Protein 3UA0 (pdb70)

CATH classification: 6.20.280.10

Radius of gyration: 18.64 Å; Cα contacts (8 Å, |Δi|>4): 338; chains: 2; bounding box: 50×44×46 Å

Organism: Bombyx mori (NCBI:txid7091)

InterPro domains:
  IPR049375 Fibroin heavy chain, N-terminal domain [PF20820] (38-105)
  IPR049376 Fibroin heavy chain, N-terminal domain superfamily [G3DSA:6.20.280.10] (26-108)
  IPR052258 Diverse Functionality Domain-containing Protein [PTHR37612] (131-265)

Nearest PDB structures (foldseek):
  3ua0-assembly1_A-2  TM=1.013E+00  e=5.992E-10  Bombyx mori
  8ftf-assembly1_A  TM=4.157E-01  e=7.055E+00  Salmonella enterica subsp. enterica serovar Typhimurium
  7zan-assembly1_C-2  TM=3.442E-01  e=8.994E+00  Homo sapiens
  3ua0-assembly1_B-2  TM=1.015E+00  e=1.387E-07  Bombyx mori
  7rag-assembly1_A-2  TM=3.828E-01  e=7.572E+00  Clostridioides difficile

Solvent-accessible surface area: 9959 Å² total

B-factor: mean 103.81, std 15.37, range [69.99, 187.51]

Structure (mmCIF, N/CA/C/O backbone):
data_3UA0
#
_entry.id   3UA0
#
_cell.length_a   74.520
_cell.length_b   74.520
_cell.length_c   208.230
_cell.angle_alpha   90.00
_cell.angle_beta   90.00
_cell.angle_gamma   120.00
#
_symmetry.space_group_name_H-M   'P 65 2 2'
#
loop_
_atom_site.group_PDB
_atom_site.id
_atom_site.type_symbol
_atom_site.label_atom_id
_atom_site.label_alt_id
_atom_site.label_comp_id
_atom_site.label_asym_id
_atom_site.label_entity_id
_atom_site.label_seq_id
_atom_site.pdbx_PDB_ins_code
_atom_site.Cartn_x
_atom_site.Cartn_y
_atom_site.Cartn_z
_atom_site.occupancy
_atom_site.B_iso_or_equiv
_atom_site.auth_seq_id
_atom_site.auth_comp_id
_atom_site.auth_asym_id
_atom_site.auth_atom_id
_atom_site.pdbx_PDB_model_num
ATOM 1 N N . PHE A 1 34 ? -1.602 31.944 -4.889 1.00 90.03 26 PHE A N 1
ATOM 2 C CA . PHE A 1 34 ? -0.733 31.008 -5.618 1.00 104.37 26 PHE A CA 1
ATOM 3 C C . PHE A 1 34 ? 0.718 31.002 -5.103 1.00 101.82 26 PHE A C 1
ATOM 4 O O . PHE A 1 34 ? 1.267 29.932 -4.824 1.00 102.01 26 PHE A O 1
ATOM 12 N N . ASP A 1 35 ? 1.340 32.177 -4.981 1.00 99.89 27 ASP A N 1
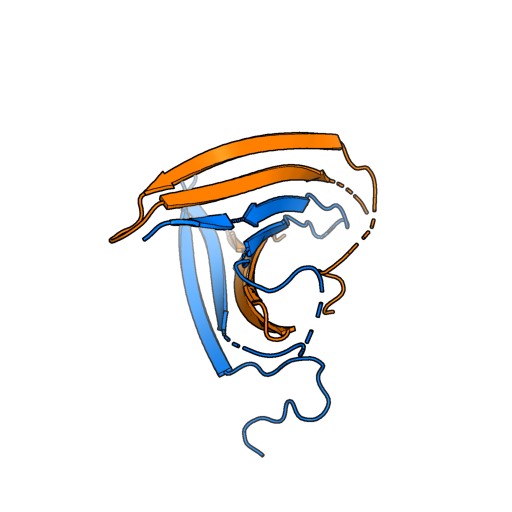ATOM 13 C CA . ASP A 1 35 ? 2.713 32.248 -4.466 1.00 99.84 27 ASP A CA 1
ATOM 14 C C . ASP A 1 35 ? 2.814 31.481 -3.153 1.00 98.17 27 ASP A C 1
ATOM 15 O O . ASP A 1 35 ? 3.686 30.624 -2.978 1.00 95.27 27 ASP A O 1
ATOM 20 N N . GLU A 1 36 ? 1.904 31.787 -2.239 1.00 96.11 28 GLU A N 1
ATOM 21 C CA . GLU A 1 36 ? 1.803 31.047 -1.000 1.00 94.97 28 GLU A CA 1
ATOM 22 C C . GLU A 1 36 ? 0.353 30.889 -0.610 1.00 95.82 28 GLU A C 1
ATOM 23 O O . GLU A 1 36 ? -0.457 31.792 -0.820 1.00 94.26 28 GLU A O 1
ATOM 29 N N . ASP A 1 37 ? 0.020 29.735 -0.047 1.00 96.66 29 ASP A N 1
ATOM 30 C CA . ASP A 1 37 ? -1.324 29.555 0.482 1.00 104.19 29 ASP A CA 1
ATOM 31 C C . ASP A 1 37 ? -1.349 28.906 1.865 1.00 104.34 29 ASP A C 1
ATOM 32 O O . ASP A 1 37 ? -0.921 27.760 2.037 1.00 105.12 29 ASP A O 1
ATOM 37 N N . TYR A 1 38 ? -1.855 29.659 2.840 1.00 103.26 30 TYR A N 1
ATOM 38 C CA . TYR A 1 38 ? -1.984 29.185 4.212 1.00 106.11 30 TYR A CA 1
ATOM 39 C C . TYR A 1 38 ? -3.448 29.121 4.581 1.00 108.11 30 TYR A C 1
ATOM 40 O O . TYR A 1 38 ? -3.814 29.154 5.756 1.00 106.72 30 TYR A O 1
ATOM 49 N N . PHE A 1 39 ? -4.285 29.048 3.556 1.00 110.98 31 PHE A N 1
ATOM 50 C CA . PHE A 1 39 ? -5.713 28.929 3.758 1.00 113.59 31 PHE A CA 1
ATOM 51 C C . PHE A 1 39 ? -6.027 27.635 4.498 1.00 120.41 31 PHE A C 1
ATOM 52 O O . PHE A 1 39 ? -6.926 27.589 5.345 1.00 121.78 31 PHE A O 1
ATOM 60 N N . GLY A 1 40 ? -5.273 26.585 4.183 1.00 121.58 32 GLY A N 1
ATOM 61 C CA . GLY A 1 40 ? -5.437 25.307 4.853 1.00 123.70 32 GLY A CA 1
ATOM 62 C C . GLY A 1 40 ? -4.848 25.246 6.257 1.00 121.85 32 GLY A C 1
ATOM 63 O O . GLY A 1 40 ? -5.339 24.498 7.104 1.00 118.50 32 GLY A O 1
ATOM 64 N N . SER A 1 41 ? -3.800 26.031 6.505 1.00 120.96 33 SER A N 1
ATOM 65 C CA . SER A 1 41 ? -3.066 25.957 7.769 1.00 119.10 33 SER A CA 1
ATOM 66 C C . SER A 1 41 ? -3.803 26.600 8.945 1.00 118.81 33 SER A C 1
ATOM 67 O O . SER A 1 41 ? -4.786 27.333 8.763 1.00 114.78 33 SER A O 1
ATOM 70 N N . ASP A 1 42 ? -3.314 26.310 10.150 1.00 120.20 34 ASP A N 1
ATOM 71 C CA . ASP A 1 42 ? -3.855 26.888 11.381 1.00 119.95 34 ASP A CA 1
ATOM 72 C C . ASP A 1 42 ? -3.412 28.342 11.590 1.00 116.87 34 ASP A C 1
ATOM 73 O O . ASP A 1 42 ? -4.040 29.094 12.341 1.00 117.14 34 ASP A O 1
ATOM 78 N N . VAL A 1 43 ? -2.335 28.728 10.909 1.00 115.41 35 VAL A N 1
ATOM 79 C CA . VAL A 1 43 ? -1.803 30.083 10.992 1.00 110.49 35 VAL A CA 1
ATOM 80 C C . VAL A 1 43 ? -1.497 30.637 9.606 1.00 108.21 35 VAL A C 1
ATOM 81 O O . VAL A 1 43 ? -1.717 29.979 8.587 1.00 105.64 35 VAL A O 1
ATOM 85 N N . THR A 1 44 ? -0.968 31.852 9.578 1.00 106.15 36 THR A N 1
ATOM 86 C CA . THR A 1 44 ? -0.543 32.454 8.327 1.00 97.47 36 THR A CA 1
ATOM 87 C C . THR A 1 44 ? 0.856 33.050 8.457 1.00 93.12 36 THR A C 1
ATOM 88 O O . THR A 1 44 ? 1.057 34.059 9.135 1.00 91.63 36 THR A O 1
ATOM 92 N N . VAL A 1 45 ? 1.827 32.399 7.823 1.00 90.59 37 VAL A N 1
ATOM 93 C CA . VAL A 1 45 ? 3.174 32.946 7.728 1.00 88.95 37 VAL A CA 1
ATOM 94 C C . VAL A 1 45 ? 3.151 34.231 6.914 1.00 84.56 37 VAL A C 1
ATOM 95 O O . VAL A 1 45 ? 2.806 34.221 5.743 1.00 82.05 37 VAL A O 1
ATOM 99 N N . GLN A 1 46 ? 3.517 35.334 7.552 1.00 84.54 38 GLN A N 1
ATOM 100 C CA . GLN A 1 46 ? 3.487 36.640 6.921 1.00 81.67 38 GLN A CA 1
ATOM 101 C C . GLN A 1 46 ? 4.854 36.999 6.359 1.00 81.94 38 GLN A C 1
ATOM 102 O O . GLN A 1 46 ? 5.015 38.014 5.682 1.00 83.00 38 GLN A O 1
ATOM 108 N N . SER A 1 47 ? 5.845 36.171 6.653 1.00 79.07 39 SER A N 1
ATOM 109 C CA . SER A 1 47 ? 7.211 36.486 6.275 1.00 78.90 39 SER A CA 1
ATOM 110 C C . SER A 1 47 ? 8.115 35.301 6.543 1.00 81.77 39 SER A C 1
ATOM 111 O O . SER A 1 47 ? 7.783 34.429 7.336 1.00 84.24 39 SER A O 1
ATOM 114 N N . SER A 1 48 ? 9.243 35.259 5.843 1.00 82.76 40 SER A N 1
ATOM 115 C CA . SER A 1 48 ? 10.273 34.271 6.110 1.00 79.57 40 SER A CA 1
ATOM 116 C C . SER A 1 48 ? 11.639 34.782 5.663 1.00 83.64 40 SER A C 1
ATOM 117 O O . SER A 1 48 ? 11.742 35.634 4.785 1.00 84.35 40 SER A O 1
ATOM 120 N N . ASN A 1 49 ? 12.679 34.270 6.305 1.00 82.54 41 ASN A N 1
ATOM 121 C CA . ASN A 1 49 ? 14.039 34.666 6.025 1.00 79.20 41 ASN A CA 1
ATOM 122 C C . ASN A 1 49 ? 14.913 33.458 6.276 1.00 81.63 41 ASN A C 1
ATOM 123 O O . ASN A 1 49 ? 14.510 32.542 6.985 1.00 84.42 41 ASN A O 1
ATOM 128 N N . THR A 1 50 ? 16.100 33.438 5.685 1.00 82.30 42 THR A N 1
ATOM 129 C CA . THR A 1 50 ? 17.044 32.364 5.951 1.00 83.59 42 THR A CA 1
ATOM 130 C C . THR A 1 50 ? 18.465 32.837 5.703 1.00 85.92 42 THR A C 1
ATOM 131 O O . THR A 1 50 ? 18.798 33.290 4.617 1.00 87.79 42 THR A O 1
ATOM 135 N N . THR A 1 51 ? 19.298 32.743 6.728 1.00 89.35 43 THR A N 1
ATOM 136 C CA . THR A 1 51 ? 20.686 33.134 6.601 1.00 90.62 43 THR A CA 1
ATOM 137 C C . THR A 1 51 ? 21.550 31.965 7.001 1.00 92.76 43 THR A C 1
ATOM 138 O O . THR A 1 51 ? 21.112 31.073 7.722 1.00 90.66 43 THR A O 1
ATOM 142 N N . ASP A 1 52 ? 22.779 31.972 6.511 1.00 96.14 44 ASP A N 1
ATOM 143 C CA . ASP A 1 52 ? 23.737 30.957 6.876 1.00 95.06 44 ASP A CA 1
ATOM 144 C C . ASP A 1 52 ? 24.935 31.558 7.560 1.00 94.26 44 ASP A C 1
ATOM 145 O O . ASP A 1 52 ? 25.492 32.563 7.129 1.00 95.23 44 ASP A O 1
ATOM 150 N N . GLU A 1 53 ? 25.306 30.938 8.661 1.00 94.04 45 GLU A N 1
ATOM 151 C CA . GLU A 1 53 ? 26.469 31.355 9.391 1.00 96.49 45 GLU A CA 1
ATOM 152 C C . GLU A 1 53 ? 27.460 30.246 9.225 1.00 96.84 45 GLU A C 1
ATOM 153 O O . GLU A 1 53 ? 27.110 29.074 9.340 1.00 98.68 45 GLU A O 1
ATOM 159 N N . ILE A 1 54 ? 28.698 30.597 8.929 1.00 95.56 46 ILE A N 1
ATOM 160 C CA . ILE A 1 54 ? 29.722 29.586 9.005 1.00 98.61 46 ILE A CA 1
ATOM 161 C C . ILE A 1 54 ? 30.619 29.870 10.201 1.00 96.55 46 ILE A C 1
ATOM 162 O O . ILE A 1 54 ? 31.161 30.968 10.358 1.00 95.06 46 ILE A O 1
ATOM 167 N N . ILE A 1 55 ? 30.720 28.862 11.058 1.00 95.82 47 ILE A N 1
ATOM 168 C CA . ILE A 1 55 ? 31.529 28.928 12.256 1.00 100.47 47 ILE A CA 1
ATOM 169 C C . ILE A 1 55 ? 32.724 27.988 12.114 1.00 101.85 47 ILE A C 1
ATOM 170 O O . ILE A 1 55 ? 32.577 26.764 12.156 1.00 102.53 47 ILE A O 1
ATOM 175 N N . ARG A 1 56 ? 33.903 28.565 11.906 1.00 102.64 48 ARG A N 1
ATOM 176 C CA . ARG A 1 56 ? 35.149 27.841 12.106 1.00 105.03 48 ARG A CA 1
ATOM 177 C C . ARG A 1 56 ? 35.384 28.066 13.590 1.00 108.16 48 ARG A C 1
ATOM 178 O O . ARG A 1 56 ? 35.209 29.186 14.078 1.00 107.56 48 ARG A O 1
ATOM 186 N N . ASP A 1 57 ? 35.732 27.021 14.332 1.00 109.32 49 ASP A N 1
ATOM 187 C CA . ASP A 1 57 ? 35.956 27.208 15.765 1.00 107.21 49 ASP A CA 1
ATOM 188 C C . ASP A 1 57 ? 37.433 27.166 16.144 1.00 109.48 49 ASP A C 1
ATOM 189 O O . ASP A 1 57 ? 38.316 27.307 15.291 1.00 108.53 49 ASP A O 1
ATOM 194 N N . ALA A 1 58 ? 37.690 26.988 17.434 1.00 112.27 50 ALA A N 1
ATOM 195 C CA . ALA A 1 58 ? 39.050 26.903 17.952 1.00 113.58 50 ALA A CA 1
ATOM 196 C C . ALA A 1 58 ? 39.843 25.766 17.296 1.00 115.41 50 ALA A C 1
ATOM 197 O O . ALA A 1 58 ? 41.065 25.852 17.168 1.00 115.04 50 ALA A O 1
ATOM 199 N N . SER A 1 59 ? 39.139 24.712 16.885 1.00 113.78 51 SER A N 1
ATOM 200 C CA . SER A 1 59 ? 39.747 23.552 16.224 1.00 114.52 51 SER A CA 1
ATOM 201 C C . SER A 1 59 ? 39.638 23.653 14.696 1.00 117.52 51 SER A C 1
ATOM 202 O O . SER A 1 59 ? 39.762 22.645 13.982 1.00 116.17 51 SER A O 1
ATOM 205 N N . GLY A 1 60 ? 39.395 24.865 14.203 1.00 113.98 52 GLY A N 1
ATOM 206 C CA . GLY A 1 60 ? 39.186 25.086 12.786 1.00 112.09 52 GLY A CA 1
ATOM 207 C C . GLY A 1 60 ? 37.974 24.328 12.287 1.00 111.04 52 GLY A C 1
ATOM 208 O O . GLY A 1 60 ? 37.588 24.463 11.122 1.00 113.52 52 GLY A O 1
ATOM 209 N N . ALA A 1 61 ? 37.383 23.523 13.169 1.00 106.30 53 ALA A N 1
ATOM 210 C CA . ALA A 1 61 ? 36.195 22.759 12.832 1.00 106.72 53 ALA A CA 1
ATOM 211 C C . ALA A 1 61 ? 35.128 23.718 12.330 1.00 104.76 53 ALA A C 1
ATOM 212 O O . ALA A 1 61 ? 34.982 24.831 12.841 1.00 100.41 53 ALA A O 1
ATOM 214 N N . VAL A 1 62 ? 34.396 23.287 11.312 1.00 103.30 54 VAL A N 1
ATOM 215 C CA . VAL A 1 62 ? 33.511 24.192 10.599 1.00 101.12 54 VAL A CA 1
ATOM 216 C C . VAL A 1 62 ? 32.048 23.830 10.811 1.00 99.27 54 VAL A C 1
ATOM 217 O O . VAL A 1 62 ? 31.663 22.670 10.690 1.00 99.29 54 VAL A O 1
ATOM 221 N N . ILE A 1 63 ? 31.244 24.839 11.133 1.00 96.32 55 ILE A N 1
ATOM 222 C CA . ILE A 1 63 ? 29.836 24.649 11.449 1.00 99.87 55 ILE A CA 1
ATOM 223 C C . ILE A 1 63 ? 28.985 25.542 10.574 1.00 96.97 55 ILE A C 1
ATOM 224 O O . ILE A 1 63 ? 29.204 26.747 10.516 1.00 95.66 55 ILE A O 1
ATOM 229 N N . GLU A 1 64 ? 28.007 24.956 9.897 1.00 96.56 56 GLU A N 1
ATOM 230 C CA . GLU A 1 64 ? 27.006 25.769 9.236 1.00 98.89 56 GLU A CA 1
ATOM 231 C C . GLU A 1 64 ? 25.804 25.966 10.156 1.00 100.97 56 GLU A C 1
ATOM 232 O O . GLU A 1 64 ? 25.303 25.023 10.770 1.00 100.05 56 GLU A O 1
ATOM 238 N N . GLU A 1 65 ? 25.349 27.205 10.249 1.00 98.45 57 GLU A N 1
ATOM 239 C CA . GLU A 1 65 ? 24.155 27.511 11.001 1.00 97.24 57 GLU A CA 1
ATOM 240 C C . GLU A 1 65 ? 23.150 28.223 10.119 1.00 96.37 57 GLU A C 1
ATOM 241 O O . GLU A 1 65 ? 23.342 29.387 9.774 1.00 95.46 57 GLU A O 1
ATOM 247 N N . GLN A 1 66 ? 22.079 27.528 9.753 1.00 95.47 58 GLN A N 1
ATOM 248 C CA . GLN A 1 66 ? 21.022 28.176 8.995 1.00 95.91 58 GLN A CA 1
ATOM 249 C C . GLN A 1 66 ? 19.878 28.640 9.873 1.00 91.54 58 GLN A C 1
ATOM 250 O O . GLN A 1 66 ? 19.307 27.880 10.654 1.00 90.11 58 GLN A O 1
ATOM 256 N N . ILE A 1 67 ? 19.547 29.909 9.700 1.00 88.17 59 ILE A N 1
ATOM 257 C CA . ILE A 1 67 ? 18.661 30.601 10.599 1.00 86.77 59 ILE A CA 1
ATOM 258 C C . ILE A 1 67 ? 17.437 31.131 9.866 1.00 85.21 59 ILE A C 1
ATOM 259 O O . ILE A 1 67 ? 17.457 32.208 9.260 1.00 84.49 59 ILE A O 1
ATOM 264 N N . THR A 1 68 ? 16.372 30.339 9.926 1.00 83.63 60 THR A N 1
ATOM 265 C CA . THR A 1 68 ? 15.070 30.742 9.423 1.00 82.09 60 THR A CA 1
ATOM 266 C C . THR A 1 68 ? 14.343 31.559 10.488 1.00 81.10 60 THR A C 1
ATOM 267 O O . THR A 1 68 ? 14.285 31.170 11.653 1.00 77.90 60 THR A O 1
ATOM 271 N N . THR A 1 69 ? 13.787 32.691 10.073 1.00 80.04 61 THR A N 1
ATOM 272 C CA . THR A 1 69 ? 13.047 33.558 10.969 1.00 76.50 61 THR A CA 1
ATOM 273 C C . THR A 1 69 ? 11.680 33.880 10.370 1.00 78.23 61 THR A C 1
ATOM 274 O O . THR A 1 69 ? 11.566 34.672 9.437 1.00 79.50 61 THR A O 1
ATOM 278 N N . LYS A 1 70 ? 10.644 33.245 10.912 1.00 80.30 62 LYS A N 1
ATOM 279 C CA . LYS A 1 70 ? 9.282 33.429 10.430 1.00 79.25 62 LYS A CA 1
ATOM 280 C C . LYS A 1 70 ? 8.466 34.340 11.359 1.00 79.31 62 LYS A C 1
ATOM 281 O O . LYS A 1 70 ? 8.635 34.330 12.577 1.00 74.64 62 LYS A O 1
ATOM 287 N N . LYS A 1 71 ? 7.590 35.136 10.753 1.00 82.58 63 LYS A N 1
ATOM 288 C CA . LYS A 1 71 ? 6.588 35.902 11.471 1.00 80.38 63 LYS A CA 1
ATOM 289 C C . LYS A 1 71 ? 5.226 35.480 10.950 1.00 84.50 63 LYS A C 1
ATOM 290 O O . LYS A 1 71 ? 4.937 35.634 9.767 1.00 81.14 63 LYS A O 1
ATOM 304 N N . GLN A 1 73 ? 0.851 35.256 11.905 1.00 92.38 65 GLN A N 1
ATOM 305 C CA . GLN A 1 73 ? -0.215 35.820 12.733 1.00 95.25 65 GLN A CA 1
ATOM 306 C C . GLN A 1 73 ? -1.472 34.949 12.543 1.00 102.58 65 GLN A C 1
ATOM 307 O O . GLN A 1 73 ? -1.807 34.592 11.410 1.00 99.41 65 GLN A O 1
ATOM 313 N N . ARG A 1 74 ? -2.097 34.552 13.661 1.00 107.13 66 ARG A N 1
ATOM 314 C CA . ARG A 1 74 ? -3.418 33.895 13.692 1.00 109.55 66 ARG A CA 1
ATOM 315 C C . ARG A 1 74 ? -3.583 32.706 14.652 1.00 1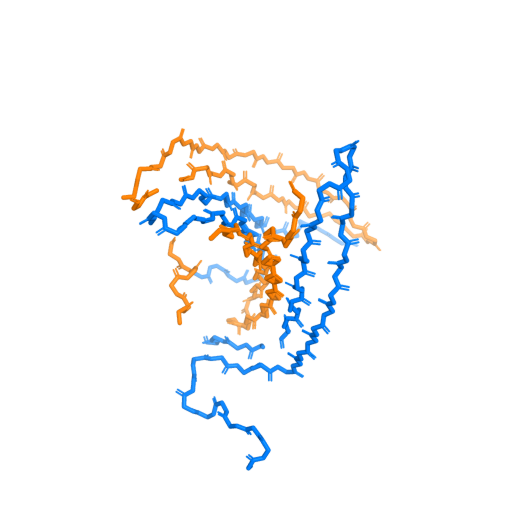13.00 66 ARG A C 1
ATOM 316 O O . ARG A 1 74 ? -2.695 31.863 14.819 1.00 110.11 66 ARG A O 1
ATOM 324 N N . LYS A 1 75 ? -4.748 32.682 15.286 1.00 120.05 67 LYS A N 1
ATOM 325 C CA . LYS A 1 75 ? -5.221 31.553 16.072 1.00 124.16 67 LYS A CA 1
ATOM 326 C C . LYS A 1 75 ? -6.683 31.858 16.359 1.00 128.59 67 LYS A C 1
ATOM 327 O O . LYS A 1 75 ? -7.549 30.978 16.298 1.00 130.44 67 LYS A O 1
ATOM 333 N N . ASN A 1 76 ? -6.924 33.134 16.655 1.00 125.93 68 ASN A N 1
ATOM 334 C CA . ASN A 1 76 ? -8.245 33.683 16.939 1.00 126.30 68 ASN A CA 1
ATOM 335 C C . ASN A 1 76 ? -9.268 32.681 17.486 1.00 126.48 68 ASN A C 1
ATOM 336 O O . ASN A 1 76 ? -9.718 32.806 18.630 1.00 121.35 68 ASN A O 1
ATOM 341 N N . ILE A 1 81 ? -9.322 32.054 29.025 1.00 132.25 73 ILE A N 1
ATOM 342 C CA . ILE A 1 81 ? -8.945 33.172 28.169 1.00 133.10 73 ILE A CA 1
ATOM 343 C C . ILE A 1 81 ? -9.307 34.523 28.795 1.00 130.52 73 ILE A C 1
ATOM 344 O O . ILE A 1 81 ? -10.008 35.330 28.182 1.00 132.43 73 ILE A O 1
ATOM 349 N N . LEU A 1 82 ? -8.832 34.767 30.015 1.00 127.78 74 LEU A N 1
ATOM 350 C CA . LEU A 1 82 ? -9.023 36.077 30.634 1.00 126.25 74 LEU A CA 1
ATOM 351 C C . LEU A 1 82 ? -8.587 37.138 29.630 1.00 123.92 74 LEU A C 1
ATOM 352 O O . LEU A 1 82 ? -7.526 37.025 29.009 1.00 121.90 74 LEU A O 1
ATOM 357 N N . GLY A 1 83 ? -9.432 38.144 29.443 1.00 122.97 75 GLY A N 1
ATOM 358 C CA . GLY A 1 83 ? -9.137 39.222 28.520 1.00 122.79 75 GLY A CA 1
ATOM 359 C C . GLY A 1 83 ? -9.026 40.545 29.252 1.00 122.93 75 GLY A C 1
ATOM 360 O O . GLY A 1 83 ? -8.088 40.767 30.020 1.00 119.49 75 GLY A O 1
ATOM 361 N N . LYS A 1 84 ? -9.993 41.424 29.008 1.00 124.92 76 LYS A N 1
ATOM 362 C CA . LYS A 1 84 ? -10.065 42.719 29.680 1.00 124.38 76 LYS A CA 1
ATOM 363 C C . LYS A 1 84 ? -8.783 43.536 29.497 1.00 123.66 76 LYS A C 1
ATOM 364 O O . LYS A 1 84 ? -8.606 44.233 28.495 1.00 122.50 76 LYS A O 1
ATOM 370 N N . ASN A 1 85 ? -7.896 43.434 30.484 1.00 125.71 77 ASN A N 1
ATOM 371 C CA . ASN A 1 85 ? -6.681 44.242 30.561 1.00 122.30 77 ASN A CA 1
ATOM 372 C C . ASN A 1 85 ? -5.421 43.388 30.465 1.00 119.07 77 ASN A C 1
ATOM 373 O O . ASN A 1 85 ? -4.369 43.759 30.993 1.00 116.99 77 ASN A O 1
ATOM 378 N N . GLU A 1 86 ? -5.534 42.249 29.785 1.00 116.58 78 GLU A N 1
ATOM 379 C CA . GLU A 1 86 ? -4.496 41.224 29.833 1.00 112.23 78 GLU A CA 1
ATOM 380 C C . GLU A 1 86 ? -3.828 40.938 28.482 1.00 110.60 78 GLU A C 1
ATOM 381 O O . GLU A 1 86 ? -4.372 41.252 27.420 1.00 110.04 78 GLU A O 1
ATOM 387 N N . LYS A 1 87 ? -2.632 40.357 28.543 1.00 107.21 79 LYS A N 1
ATOM 388 C CA . LYS A 1 87 ? -1.878 39.971 27.356 1.00 99.52 79 LYS A CA 1
ATOM 389 C C . LYS A 1 87 ? -0.946 38.797 27.686 1.00 96.16 79 LYS A C 1
ATOM 390 O O . LYS A 1 87 ? -0.194 38.849 28.657 1.00 94.93 79 LYS A O 1
ATOM 404 N N . ILE A 1 89 ? 2.249 36.306 26.830 1.00 83.75 81 ILE A N 1
ATOM 405 C CA . ILE A 1 89 ? 3.508 36.230 26.140 1.00 84.08 81 ILE A CA 1
ATOM 406 C C . ILE A 1 89 ? 4.248 34.972 26.594 1.00 84.59 81 ILE A C 1
ATOM 407 O O . ILE A 1 89 ? 5.043 34.979 27.539 1.00 82.38 81 ILE A O 1
ATOM 412 N N . LYS A 1 90 ? 3.962 33.883 25.895 1.00 85.64 82 LYS A N 1
ATOM 413 C CA . LYS A 1 90 ? 4.715 32.657 26.043 1.00 84.94 82 LYS A CA 1
ATOM 414 C C . LYS A 1 90 ? 5.979 32.708 25.168 1.00 82.71 82 LYS A C 1
ATOM 415 O O . LYS A 1 90 ? 5.948 33.194 24.038 1.00 77.50 82 LYS A O 1
ATOM 421 N N . THR A 1 91 ? 7.089 32.245 25.736 1.00 82.81 83 THR A N 1
ATOM 422 C CA . THR A 1 91 ? 8.363 32.114 25.043 1.00 79.15 83 THR A CA 1
ATOM 423 C C . THR A 1 91 ? 8.807 30.661 25.128 1.00 83.34 83 THR A C 1
ATOM 424 O O . THR A 1 91 ? 8.832 30.075 26.203 1.00 81.56 83 THR A O 1
ATOM 428 N N . PHE A 1 92 ? 9.167 30.075 23.996 1.00 85.96 84 PHE A N 1
ATOM 429 C CA . PHE A 1 92 ? 9.636 28.702 23.993 1.00 83.55 84 PHE A CA 1
ATOM 430 C C . PHE A 1 92 ? 11.053 28.614 23.485 1.00 82.87 84 PHE A C 1
ATOM 431 O O . PHE A 1 92 ? 11.503 29.476 22.738 1.00 84.84 84 PHE A O 1
ATOM 439 N N . VAL A 1 93 ? 11.763 27.582 23.914 1.00 82.31 85 VAL A N 1
ATOM 440 C CA . VAL A 1 93 ? 13.165 27.432 23.566 1.00 83.59 85 VAL A CA 1
ATOM 441 C C . VAL A 1 93 ? 13.511 25.957 23.559 1.00 88.39 85 VAL A C 1
ATOM 442 O O . VAL A 1 93 ? 14.083 25.422 24.509 1.00 92.65 85 VAL A O 1
ATOM 446 N N . ILE A 1 94 ? 13.153 25.303 22.465 1.00 89.21 86 ILE A N 1
ATOM 447 C CA . ILE A 1 94 ? 13.301 23.871 22.351 1.00 89.45 86 ILE A CA 1
ATOM 448 C C . ILE A 1 94 ? 14.635 23.513 21.726 1.00 90.99 86 ILE A C 1
ATOM 449 O O . ILE A 1 94 ? 15.068 24.149 20.775 1.00 90.07 86 ILE A O 1
ATOM 454 N N . THR A 1 95 ? 15.293 22.503 22.285 1.00 97.22 87 THR A N 1
ATOM 455 C CA . THR A 1 95 ? 16.534 21.988 21.725 1.00 98.39 87 THR A CA 1
ATOM 456 C C . THR A 1 95 ? 16.354 20.507 21.404 1.00 102.28 87 THR A C 1
ATOM 457 O O . THR A 1 95 ? 15.773 19.766 22.189 1.00 104.42 87 THR A O 1
ATOM 461 N N . THR A 1 96 ? 16.838 20.086 20.240 1.00 105.40 88 THR A N 1
ATOM 462 C CA . THR A 1 96 ? 16.582 18.737 19.750 1.00 110.12 88 THR A CA 1
ATOM 463 C C . THR A 1 96 ? 17.850 18.103 19.155 1.00 116.64 88 THR A C 1
ATOM 464 O O . THR A 1 96 ? 18.774 18.814 18.759 1.00 112.38 88 THR A O 1
ATOM 468 N N . ASP A 1 97 ? 17.891 16.768 19.115 1.00 126.02 89 ASP A N 1
ATOM 469 C CA . ASP A 1 97 ? 18.989 16.015 18.483 1.00 128.02 89 ASP A CA 1
ATOM 470 C C . ASP A 1 97 ? 18.441 14.926 17.544 1.00 131.79 89 ASP A C 1
ATOM 471 O O . ASP A 1 97 ? 17.250 14.608 17.598 1.00 131.43 89 ASP A O 1
ATOM 476 N N . SER A 1 98 ? 19.296 14.364 16.686 1.00 134.11 90 SER A N 1
ATOM 477 C CA . SER A 1 98 ? 18.841 13.356 15.716 1.00 136.77 90 SER A CA 1
ATOM 478 C C . SER A 1 98 ? 18.578 11.993 16.366 1.00 137.34 90 SER A C 1
ATOM 479 O O . SER A 1 98 ? 18.165 11.037 15.700 1.00 138.14 90 SER A O 1
ATOM 482 N N . ASP A 1 99 ? 18.816 11.924 17.674 1.00 136.30 91 ASP A N 1
ATOM 483 C CA . ASP A 1 99 ? 18.373 10.798 18.486 1.00 136.52 91 ASP A CA 1
ATOM 484 C C . ASP A 1 99 ? 16.844 10.853 18.613 1.00 137.53 91 ASP A C 1
ATOM 485 O O . ASP A 1 99 ? 16.134 9.945 18.165 1.00 140.36 91 ASP A O 1
ATOM 490 N N . GLY A 1 100 ? 16.348 11.933 19.212 1.00 132.93 92 GLY A N 1
ATOM 491 C CA . GLY A 1 100 ? 14.921 12.137 19.398 1.00 131.73 92 GLY A CA 1
ATOM 492 C C . GLY A 1 100 ? 14.636 12.970 20.633 1.00 131.28 92 GLY A C 1
ATOM 493 O O . GLY A 1 100 ? 13.499 13.391 20.865 1.00 130.39 92 GLY A O 1
ATOM 494 N N . ASN A 1 101 ? 15.686 13.219 21.414 1.00 131.56 93 ASN A N 1
ATOM 495 C CA . ASN A 1 101 ? 15.580 13.891 22.711 1.00 128.38 93 ASN A CA 1
ATOM 496 C C . ASN A 1 101 ? 15.285 15.385 22.635 1.00 124.27 93 ASN A C 1
ATOM 497 O O . ASN A 1 101 ? 15.751 16.070 21.728 1.00 122.07 93 ASN A O 1
ATOM 502 N N . GLU A 1 102 ? 14.532 15.887 23.612 1.00 122.92 94 GLU A N 1
ATOM 503 C CA . GLU A 1 102 ? 14.139 17.294 23.631 1.00 115.02 94 GLU A CA 1
ATOM 504 C C . GLU A 1 102 ? 14.530 18.042 24.898 1.00 109.64 94 GLU A C 1
ATOM 505 O O . GLU A 1 102 ? 15.199 17.496 25.770 1.00 115.96 94 GLU A O 1
ATOM 511 N N . SER A 1 103 ? 14.106 19.299 24.979 1.00 104.21 95 SER A N 1
ATOM 512 C CA . SER A 1 103 ? 14.504 20.182 26.065 1.00 102.89 95 SER A CA 1
ATOM 513 C C . SER A 1 103 ? 13.772 21.514 25.972 1.00 99.91 95 SER A C 1
ATOM 514 O O . SER A 1 103 ? 14.346 22.532 25.583 1.00 98.14 95 SER A O 1
ATOM 517 N N . ILE A 1 104 ? 12.501 21.496 26.353 1.00 100.11 96 ILE A N 1
ATOM 518 C CA . ILE A 1 104 ? 11.653 22.681 26.318 1.00 97.85 96 ILE A CA 1
ATOM 519 C C . ILE A 1 104 ? 11.824 23.615 27.517 1.00 95.23 96 ILE A C 1
ATOM 520 O O . ILE A 1 104 ? 11.774 23.193 28.672 1.00 94.70 96 ILE A O 1
ATOM 525 N N . VAL A 1 105 ? 12.016 24.893 27.218 1.00 91.40 97 VAL A N 1
ATOM 526 C CA . VAL A 1 105 ? 11.973 25.940 28.223 1.00 89.60 97 VAL A CA 1
ATOM 527 C C . VAL A 1 105 ? 10.766 26.828 27.924 1.00 88.81 97 VAL A C 1
ATOM 528 O O . VAL A 1 105 ? 10.597 27.295 26.801 1.00 88.85 97 VAL A O 1
ATOM 532 N N . GLU A 1 106 ? 9.910 27.039 28.917 1.00 87.73 98 GLU A N 1
ATOM 533 C CA . GLU A 1 106 ? 8.726 27.860 28.714 1.00 85.84 98 GLU A CA 1
ATOM 534 C C . 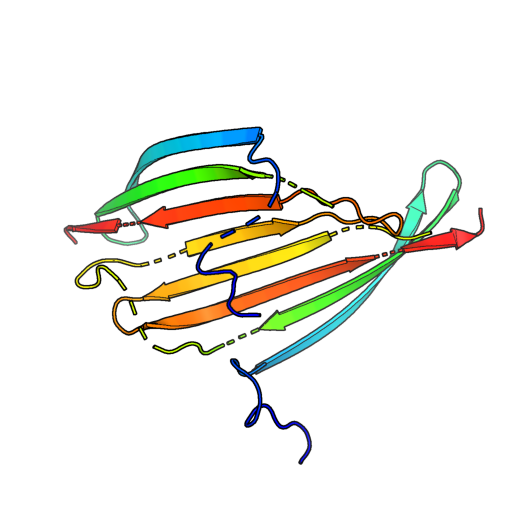GLU A 1 106 ? 8.722 29.081 29.628 1.00 90.20 98 GLU A C 1
ATOM 535 O O . GLU A 1 106 ? 9.101 28.992 30.788 1.00 96.42 98 GLU A O 1
ATOM 541 N N . GLU A 1 107 ? 8.309 30.228 29.098 1.00 89.97 99 GLU A N 1
ATOM 542 C CA . GLU A 1 107 ? 8.120 31.412 29.923 1.00 86.85 99 GLU A CA 1
ATOM 543 C C . GLU A 1 107 ? 6.813 32.111 29.589 1.00 88.70 99 GLU A C 1
ATOM 544 O O . GLU A 1 107 ? 6.626 32.629 28.483 1.00 89.07 99 GLU A O 1
ATOM 550 N N . ASP A 1 108 ? 5.908 32.117 30.558 1.00 90.02 100 ASP A N 1
ATOM 551 C CA . ASP A 1 108 ? 4.635 32.793 30.402 1.00 91.69 100 ASP A CA 1
ATOM 552 C C . ASP A 1 108 ? 4.659 34.100 31.157 1.00 93.67 100 ASP A C 1
ATOM 553 O O . ASP A 1 108 ? 5.118 34.162 32.292 1.00 93.87 100 ASP A O 1
ATOM 558 N N . VAL A 1 109 ? 4.175 35.147 30.501 1.00 93.93 101 VAL A N 1
ATOM 559 C CA . VAL A 1 109 ? 4.136 36.474 31.083 1.00 92.99 101 VAL A CA 1
ATOM 560 C C . VAL A 1 109 ? 2.753 3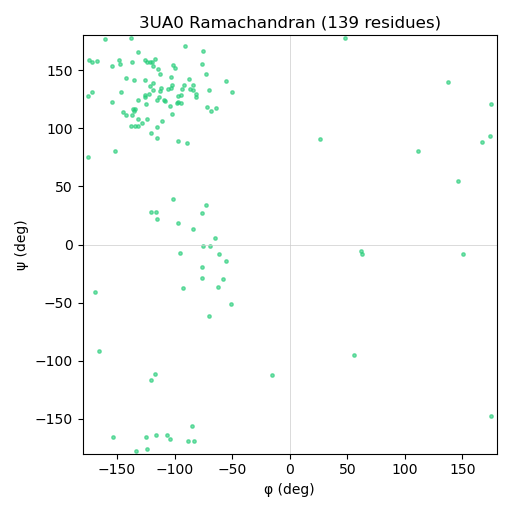7.078 30.871 1.00 96.31 101 VAL A C 1
ATOM 561 O O . VAL A 1 109 ? 2.414 37.537 29.772 1.00 90.02 101 VAL A O 1
ATOM 565 N N . LEU A 1 110 ? 1.954 37.046 31.939 1.00 101.56 102 LEU A N 1
ATOM 566 C CA . LEU A 1 110 ? 0.641 37.671 31.942 1.00 99.42 102 LEU A CA 1
ATOM 567 C C . LEU A 1 110 ? 0.760 39.119 32.379 1.00 98.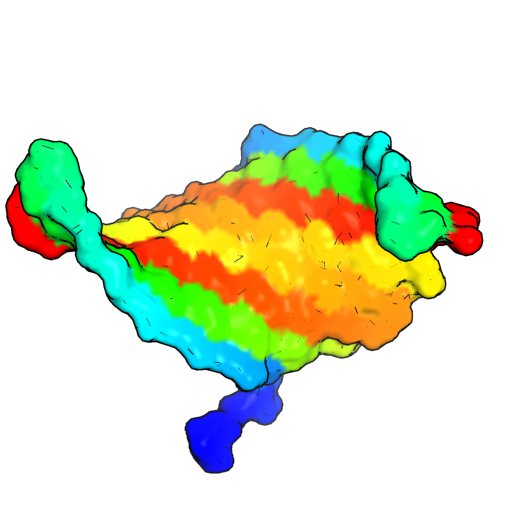73 102 LEU A C 1
ATOM 568 O O . LEU A 1 110 ? 1.397 39.418 33.383 1.00 100.15 102 LEU A O 1
ATOM 581 N N . LYS A 1 112 ? -1.439 42.183 33.451 1.00 110.13 104 LYS A N 1
ATOM 582 C CA . LYS A 1 112 ? -2.602 42.956 33.846 1.00 109.94 104 LYS A CA 1
ATOM 583 C C . LYS A 1 112 ? -2.081 44.354 34.151 1.00 106.68 104 LYS A C 1
ATOM 584 O O . LYS A 1 112 ? -1.195 44.538 34.990 1.00 103.81 104 LYS A O 1
ATOM 590 N N . THR A 1 113 ? -2.604 45.330 33.420 1.00 106.02 105 THR A N 1
ATOM 591 C CA . THR A 1 113 ? -2.261 46.725 33.636 1.00 104.83 105 THR A CA 1
ATOM 592 C C . THR A 1 113 ? -3.085 47.287 34.793 1.00 106.22 105 THR A C 1
ATOM 593 O O . THR A 1 113 ? -4.316 47.190 34.811 1.00 103.88 105 THR A O 1
ATOM 597 N N . LEU A 1 114 ? -2.394 47.869 35.766 1.00 108.17 106 LEU A N 1
ATOM 598 C CA . LEU A 1 114 ? -3.035 48.300 37.001 1.00 104.76 106 LEU A CA 1
ATOM 599 C C . LEU A 1 114 ? -3.503 49.757 36.960 1.00 107.52 106 LEU A C 1
ATOM 600 O O . LEU A 1 114 ? -4.562 50.079 37.497 1.00 109.27 106 LEU A O 1
ATOM 605 N N . SER A 1 115 ? -2.725 50.629 36.322 1.00 106.91 107 SER A N 1
ATOM 606 C CA . SER A 1 115 ? -3.161 52.005 36.070 1.00 110.06 107 SER A CA 1
ATOM 607 C C . SER A 1 115 ? -2.345 52.632 34.949 1.00 113.50 107 SER A C 1
ATOM 608 O O . SER A 1 115 ? -1.417 52.012 34.432 1.00 114.86 107 SER A O 1
ATOM 611 N N . ASP A 1 116 ? -2.686 53.867 34.584 1.00 118.92 108 ASP A N 1
ATOM 612 C CA . ASP A 1 116 ? -2.012 54.565 33.487 1.00 119.29 108 ASP A CA 1
ATOM 613 C C . ASP A 1 116 ? -1.822 56.057 33.765 1.00 121.03 108 ASP A C 1
ATOM 614 O O . ASP A 1 116 ? -1.211 56.774 32.969 1.00 119.50 108 ASP A O 1
ATOM 619 N N . ILE B 1 31 ? 0.273 23.016 14.341 1.00 127.32 23 ILE B N 1
ATOM 620 C CA . ILE B 1 31 ? 0.770 22.771 15.693 1.00 128.84 23 ILE B CA 1
ATOM 621 C C . ILE B 1 31 ? 0.606 24.014 16.576 1.00 128.94 23 ILE B C 1
ATOM 622 O O . ILE B 1 31 ? 1.586 24.609 17.023 1.00 126.29 23 ILE B O 1
ATOM 627 N N . ASN B 1 32 ? -0.641 24.415 16.812 1.00 130.16 24 ASN B N 1
ATOM 628 C CA . ASN B 1 32 ? -0.926 25.477 17.772 1.00 127.96 24 ASN B CA 1
ATOM 629 C C . ASN B 1 32 ? -0.983 24.875 19.173 1.00 128.67 24 ASN B C 1
ATOM 630 O O . ASN B 1 32 ? -1.456 25.507 20.122 1.00 128.56 24 ASN B O 1
ATOM 635 N N . ASP B 1 33 ? -0.507 23.636 19.280 1.00 130.25 25 ASP B N 1
ATOM 636 C CA . ASP B 1 33 ? -0.474 22.888 20.535 1.00 127.85 25 ASP B CA 1
ATOM 637 C C . ASP B 1 33 ? 0.264 23.681 21.606 1.00 126.61 25 ASP B C 1
ATOM 638 O O . ASP B 1 33 ? 0.184 23.372 22.796 1.00 123.27 25 ASP B O 1
ATOM 643 N N . PHE B 1 34 ? 0.981 24.710 21.156 1.00 126.08 26 PHE B N 1
ATOM 644 C CA . PHE B 1 34 ? 1.782 25.576 22.015 1.00 120.27 26 PHE B CA 1
ATOM 645 C C . PHE B 1 34 ? 0.943 26.320 23.045 1.00 122.59 26 PHE B C 1
ATOM 646 O O . PHE B 1 34 ? 1.474 26.969 23.949 1.00 121.96 26 PHE B O 1
ATOM 654 N N . ASP B 1 35 ? -0.371 26.221 22.910 1.00 125.39 27 ASP B N 1
ATOM 655 C CA . ASP B 1 35 ? -1.273 26.859 23.853 1.00 125.50 27 ASP B CA 1
ATOM 656 C C . ASP B 1 35 ? -1.817 25.814 24.836 1.00 125.97 27 ASP B C 1
ATOM 657 O O . ASP B 1 35 ? -2.990 25.842 25.204 1.00 125.17 27 ASP B O 1
ATOM 662 N N . GLU B 1 36 ? -0.942 24.896 25.252 1.00 127.11 28 GLU B N 1
ATOM 663 C CA . GLU B 1 36 ? -1.302 23.819 26.179 1.00 126.73 28 GLU B CA 1
ATOM 664 C C . GLU B 1 36 ? -0.465 23.852 27.464 1.00 127.17 28 GLU B C 1
ATOM 665 O O . GLU B 1 36 ? 0.764 23.734 27.433 1.00 123.24 28 GLU B O 1
ATOM 671 N N . VAL B 1 43 ? 6.720 13.198 28.524 1.00 111.98 35 VAL B N 1
ATOM 672 C CA . VAL B 1 43 ? 7.032 14.612 28.744 1.00 116.97 35 VAL B CA 1
ATOM 673 C C . VAL B 1 43 ? 7.283 14.967 30.219 1.00 116.01 35 VAL B C 1
ATOM 674 O O . VAL B 1 43 ? 6.403 15.493 30.907 1.00 112.44 35 VAL B O 1
ATOM 678 N N . THR B 1 44 ? 8.494 14.690 30.692 1.00 115.80 36 THR B N 1
ATOM 679 C CA . THR B 1 44 ? 8.882 15.015 32.061 1.00 112.17 36 THR B CA 1
ATOM 680 C C . THR B 1 44 ? 9.072 16.525 32.290 1.00 111.39 36 THR B C 1
ATOM 681 O O . THR B 1 44 ? 9.923 17.167 31.666 1.00 112.55 36 THR B O 1
ATOM 685 N N . VAL B 1 45 ? 8.266 17.081 33.192 1.00 110.18 37 VAL B N 1
ATOM 686 C CA . VAL B 1 45 ? 8.350 18.496 33.559 1.00 108.93 37 VAL B CA 1
ATOM 687 C C . VAL B 1 45 ? 9.322 18.731 34.724 1.00 107.34 37 VAL B C 1
ATOM 688 O O . VAL B 1 45 ? 8.914 18.762 35.883 1.00 103.48 37 VAL B O 1
ATOM 692 N N . GLN B 1 46 ? 10.600 18.922 34.407 1.00 109.89 38 GLN B N 1
ATOM 693 C CA . GLN B 1 46 ? 11.656 18.978 35.422 1.00 107.84 38 GLN B CA 1
ATOM 694 C C . GLN B 1 46 ? 11.663 20.202 36.344 1.00 105.32 38 GLN B C 1
ATOM 695 O O . GLN B 1 46 ? 12.511 20.295 37.232 1.00 108.45 38 GLN B O 1
ATOM 701 N N . SER B 1 47 ? 10.741 21.138 36.144 1.00 104.56 39 SER B N 1
ATOM 702 C CA . SER B 1 47 ? 10.739 22.370 36.940 1.00 101.83 39 SER B CA 1
ATOM 703 C C . SER B 1 47 ? 9.534 23.257 36.662 1.00 99.94 39 SER B C 1
ATOM 704 O O . SER B 1 47 ? 8.889 23.139 35.623 1.00 99.51 39 SER B O 1
ATOM 707 N N . SER B 1 48 ? 9.235 24.133 37.614 1.00 101.71 40 SER B N 1
ATOM 708 C CA . SER B 1 48 ? 8.158 25.107 37.480 1.00 103.90 40 SER B CA 1
ATOM 709 C C . SER B 1 48 ? 8.153 26.037 38.687 1.00 105.26 40 SER B C 1
ATOM 710 O O . SER B 1 48 ? 8.155 25.585 39.831 1.00 108.69 40 SER B O 1
ATOM 713 N N . ASN B 1 49 ? 8.171 27.338 38.419 1.00 105.96 41 ASN B N 1
ATOM 714 C CA . ASN B 1 49 ? 8.001 28.348 39.456 1.00 109.53 41 ASN B CA 1
ATOM 715 C C . ASN B 1 49 ? 7.291 29.572 38.894 1.00 106.53 41 ASN B C 1
ATOM 716 O O . ASN B 1 49 ? 7.332 29.825 37.690 1.00 105.08 41 ASN B O 1
ATOM 721 N N . THR B 1 50 ? 6.632 30.322 39.770 1.00 105.95 42 THR B N 1
ATOM 722 C CA . THR B 1 50 ? 5.781 31.417 39.336 1.00 103.96 42 THR B CA 1
ATOM 723 C C . THR B 1 50 ? 6.015 32.672 40.166 1.00 103.50 42 THR B C 1
ATOM 724 O O . THR B 1 50 ? 5.520 32.777 41.283 1.00 106.82 42 THR B O 1
ATOM 728 N N . THR B 1 51 ? 6.765 33.620 39.603 1.00 106.16 43 THR B N 1
ATOM 729 C CA . THR B 1 51 ? 7.081 34.899 40.257 1.00 104.71 43 THR B CA 1
ATOM 730 C C . THR B 1 51 ? 6.047 35.976 39.916 1.00 102.63 43 THR B C 1
ATOM 731 O O . THR B 1 51 ? 5.181 35.763 39.067 1.00 102.71 43 THR B O 1
ATOM 735 N N . ASP B 1 52 ? 6.123 37.115 40.601 1.00 102.32 44 ASP B N 1
ATOM 736 C CA . ASP B 1 52 ? 5.301 38.274 40.266 1.00 102.01 44 ASP B CA 1
ATOM 737 C C . ASP B 1 52 ? 6.118 39.574 40.285 1.00 104.82 44 ASP B C 1
ATOM 738 O O . ASP B 1 52 ? 6.656 39.982 41.321 1.00 102.98 44 ASP B O 1
ATOM 743 N N . GLU B 1 53 ? 6.215 40.201 39.112 1.00 105.61 45 GLU B N 1
ATOM 744 C CA . GLU B 1 53 ? 6.903 41.473 38.946 1.00 101.69 45 GLU B CA 1
ATOM 745 C C . GLU B 1 53 ? 5.919 42.573 38.603 1.00 99.24 45 GLU B C 1
ATOM 746 O O . GLU B 1 53 ? 4.921 42.346 37.920 1.00 98.87 45 GLU B O 1
ATOM 752 N N . ILE B 1 54 ? 6.214 43.777 39.066 1.00 98.06 46 ILE B N 1
ATOM 753 C CA . ILE B 1 54 ? 5.425 44.931 38.687 1.00 97.75 46 ILE B CA 1
ATOM 754 C C . ILE B 1 54 ? 6.314 45.865 37.895 1.00 95.80 46 ILE B C 1
ATOM 755 O O . ILE B 1 54 ? 7.380 46.276 38.360 1.00 92.37 46 ILE B O 1
ATOM 760 N N . ILE B 1 55 ? 5.873 46.189 36.689 1.00 94.84 47 ILE B N 1
ATOM 761 C CA . ILE B 1 55 ? 6.685 46.991 35.798 1.00 97.12 47 ILE B CA 1
ATOM 762 C C . ILE B 1 55 ? 6.033 48.332 35.544 1.00 94.67 47 ILE B C 1
ATOM 763 O O . ILE B 1 55 ? 4.811 48.462 35.608 1.00 91.69 47 ILE B O 1
ATOM 768 N N . ARG B 1 56 ? 6.868 49.329 35.276 1.00 96.09 48 ARG B N 1
ATOM 769 C CA . ARG B 1 56 ? 6.416 50.538 34.611 1.00 102.24 48 ARG B CA 1
ATOM 770 C C . ARG B 1 56 ? 6.981 50.539 33.189 1.00 104.10 48 ARG B C 1
ATOM 771 O O . ARG B 1 56 ? 8.194 50.436 32.981 1.00 101.00 48 ARG B O 1
ATOM 779 N N . ASP B 1 57 ? 6.093 50.640 32.211 1.00 103.04 49 ASP B N 1
ATOM 780 C CA . ASP B 1 57 ? 6.502 50.667 30.815 1.00 106.92 49 ASP B CA 1
ATOM 781 C C . ASP B 1 57 ? 6.872 52.079 30.406 1.00 108.37 49 ASP B C 1
ATOM 782 O O . ASP B 1 57 ? 7.214 52.917 31.247 1.00 107.51 49 ASP B O 1
ATOM 787 N N . ALA B 1 58 ? 6.779 52.337 29.103 1.00 105.55 50 ALA B N 1
ATOM 788 C CA . ALA B 1 58 ? 6.954 53.678 28.581 1.00 106.87 50 ALA B CA 1
ATOM 789 C C . ALA B 1 58 ? 5.698 54.506 28.851 1.00 109.13 50 ALA B C 1
ATOM 790 O O . ALA B 1 58 ? 5.408 55.447 28.116 1.00 103.54 50 ALA B O 1
ATOM 792 N N . SER B 1 59 ? 4.974 54.146 29.918 1.00 114.87 51 SER B N 1
ATOM 793 C CA . SER B 1 59 ? 3.771 54.870 30.385 1.00 112.95 51 SER B CA 1
ATOM 794 C C . SER B 1 59 ? 3.315 54.493 31.822 1.00 108.09 51 SER B C 1
ATOM 795 O O . SER B 1 59 ? 3.775 55.088 32.794 1.00 106.61 51 SER B O 1
ATOM 798 N N . GLY B 1 60 ? 2.416 53.511 31.943 1.00 106.21 52 GLY B N 1
ATOM 799 C CA . GLY B 1 60 ? 1.795 53.158 33.214 1.00 106.27 52 GLY B CA 1
ATOM 800 C C . GLY B 1 60 ? 2.285 51.902 33.928 1.00 105.96 52 GLY B C 1
ATOM 801 O O . GLY B 1 60 ? 3.322 51.328 33.580 1.00 103.95 52 GLY B O 1
ATOM 802 N N . ALA B 1 61 ? 1.532 51.476 34.943 1.00 104.70 53 ALA B N 1
ATOM 803 C CA . ALA B 1 61 ? 1.909 50.320 35.758 1.00 104.06 53 ALA B CA 1
ATOM 804 C C . ALA B 1 61 ? 1.285 49.003 35.286 1.00 100.36 53 ALA B C 1
ATOM 805 O O . ALA B 1 61 ? 0.076 48.898 35.094 1.00 97.74 53 ALA B O 1
ATOM 807 N N . VAL B 1 62 ? 2.128 47.992 35.118 1.00 99.68 54 VAL B N 1
ATOM 808 C CA . VAL B 1 62 ? 1.662 46.677 34.711 1.00 102.10 54 VAL B CA 1
ATOM 809 C C . VAL B 1 62 ? 2.133 45.611 35.692 1.00 99.30 54 VAL B C 1
ATOM 810 O O . VAL B 1 62 ? 3.321 45.530 36.021 1.00 94.47 54 VAL B O 1
ATOM 814 N N . ILE B 1 6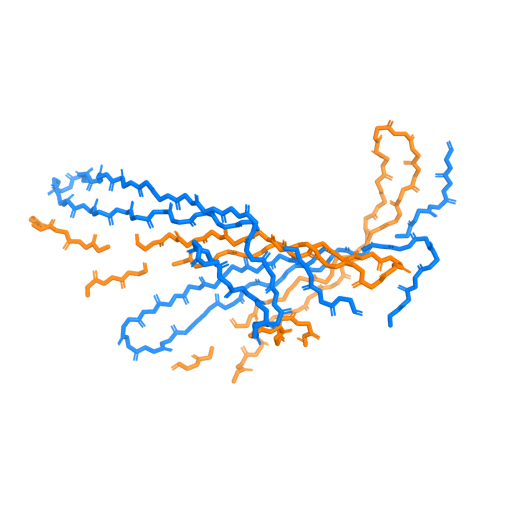3 ? 1.189 44.804 36.163 1.00 98.72 55 ILE B N 1
ATOM 815 C CA . ILE B 1 63 ? 1.529 43.591 36.880 1.00 100.68 55 ILE B CA 1
ATOM 816 C C . ILE B 1 63 ? 1.965 42.579 35.843 1.00 100.61 55 ILE B C 1
ATOM 817 O O . ILE B 1 63 ? 1.566 42.658 34.685 1.00 102.54 55 ILE B O 1
ATOM 822 N N . GLU B 1 64 ? 2.778 41.624 36.261 1.00 99.81 56 GLU B N 1
ATOM 823 C CA . GLU B 1 64 ? 3.212 40.565 35.372 1.00 100.89 56 GLU B CA 1
ATOM 824 C C . GLU B 1 64 ? 3.399 39.279 36.145 1.00 103.08 56 GLU B C 1
ATOM 825 O O . GLU B 1 64 ? 4.059 39.266 37.181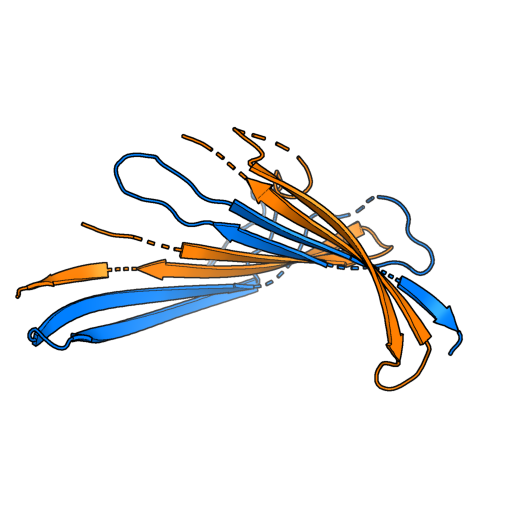 1.00 101.46 56 GLU B O 1
ATOM 831 N N . GLU B 1 65 ? 2.837 38.193 35.628 1.00 104.87 57 GLU B N 1
ATOM 832 C CA . GLU B 1 65 ? 2.880 36.917 36.330 1.00 105.71 57 GLU B CA 1
ATOM 833 C C . GLU B 1 65 ? 3.682 35.856 35.561 1.00 102.03 57 GLU B C 1
ATOM 834 O O . GLU B 1 65 ? 3.190 35.252 34.608 1.00 100.99 57 GLU B O 1
ATOM 840 N N . GLN B 1 66 ? 4.923 35.646 36.001 1.00 100.48 58 GLN B N 1
ATOM 841 C CA . GLN B 1 66 ? 5.887 34.811 35.293 1.00 100.19 58 GLN B CA 1
ATOM 842 C C . GLN B 1 66 ? 5.998 33.379 35.795 1.00 102.61 58 GLN B C 1
ATOM 843 O O . GLN B 1 66 ? 6.828 33.080 36.659 1.00 103.25 58 GLN B O 1
ATOM 849 N N . ILE B 1 67 ? 5.180 32.496 35.234 1.00 99.91 59 ILE B N 1
ATOM 850 C CA . ILE B 1 67 ? 5.442 31.072 35.320 1.00 98.72 59 ILE B CA 1
ATOM 851 C C . ILE B 1 67 ? 6.672 30.818 34.443 1.00 99.51 59 ILE B C 1
ATOM 852 O O . ILE B 1 67 ? 6.738 31.307 33.316 1.00 98.14 59 ILE B O 1
ATOM 857 N N . THR B 1 68 ? 7.650 30.074 34.951 1.00 101.20 60 THR B N 1
ATOM 858 C CA . THR B 1 68 ? 8.822 29.701 34.152 1.00 98.04 60 THR B CA 1
ATOM 859 C C . THR B 1 68 ? 9.177 28.224 34.382 1.00 100.80 60 THR B C 1
ATOM 860 O O . THR B 1 68 ? 9.632 27.843 35.469 1.00 102.12 60 THR B O 1
ATOM 864 N N . THR B 1 69 ? 8.975 27.402 33.351 1.00 97.57 61 THR B N 1
ATOM 865 C CA . THR B 1 69 ? 8.979 25.943 33.502 1.00 97.31 61 THR B CA 1
ATOM 866 C C . THR B 1 69 ? 9.824 25.141 32.483 1.00 97.20 61 THR B C 1
ATOM 867 O O . THR B 1 69 ? 9.632 25.229 31.269 1.00 95.26 61 THR B O 1
ATOM 871 N N . LYS B 1 70 ? 10.742 24.334 33.002 1.00 99.79 62 LYS B N 1
ATOM 872 C CA . LYS B 1 70 ? 11.610 23.507 32.177 1.00 100.38 62 LYS B CA 1
ATOM 873 C C . LYS B 1 70 ? 11.038 22.106 31.995 1.00 100.76 62 LYS B C 1
ATOM 874 O O . LYS B 1 70 ? 10.810 21.395 32.959 1.00 101.41 62 LYS B O 1
ATOM 880 N N . LYS B 1 71 ? 10.808 21.708 30.753 1.00 101.18 63 LYS B N 1
ATOM 881 C CA . LYS B 1 71 ? 10.360 20.352 30.485 1.00 103.07 63 LYS B CA 1
ATOM 882 C C . LYS B 1 71 ? 11.388 19.577 29.670 1.00 105.92 63 LYS B C 1
ATOM 883 O O . LYS B 1 71 ? 12.527 20.017 29.503 1.00 104.36 63 LYS B O 1
ATOM 897 N N . GLN B 1 73 ? 11.557 15.556 27.020 1.00 119.54 65 GLN B N 1
ATOM 898 C CA . GLN B 1 73 ? 10.821 14.415 26.483 1.00 121.73 65 GLN B CA 1
ATOM 899 C C . GLN B 1 73 ? 11.625 13.535 25.529 1.00 123.57 65 GLN B C 1
ATOM 900 O O . GLN B 1 73 ? 12.842 13.402 25.665 1.00 123.11 65 GLN B O 1
ATOM 906 N N . ARG B 1 74 ? 10.915 12.960 24.557 1.00 126.70 66 ARG B N 1
ATOM 907 C CA . ARG B 1 74 ? 11.440 11.921 23.665 1.00 131.56 66 ARG B CA 1
ATOM 908 C C . ARG B 1 74 ? 12.959 11.775 23.663 1.00 132.96 66 ARG B C 1
ATOM 909 O O . ARG B 1 74 ? 13.480 10.664 23.544 1.00 134.36 66 ARG B O 1
ATOM 917 N N . ASN B 1 85 ? 24.081 14.823 12.144 1.00 125.11 77 ASN B N 1
ATOM 918 C CA . ASN B 1 85 ? 25.195 15.527 12.776 1.00 125.74 77 ASN B CA 1
ATOM 919 C C . ASN B 1 85 ? 24.818 16.964 13.123 1.00 123.27 77 ASN B C 1
ATOM 920 O O . ASN B 1 85 ? 25.655 17.874 13.082 1.00 117.51 77 ASN B O 1
ATOM 925 N N . GLU B 1 86 ? 23.549 17.151 13.481 1.00 122.97 78 GLU B N 1
ATOM 926 C CA . GLU B 1 86 ? 22.980 18.481 13.645 1.00 117.60 78 GLU B CA 1
ATOM 927 C C . GLU B 1 86 ? 22.333 18.706 15.014 1.00 117.90 78 GLU B C 1
ATOM 928 O O . GLU B 1 86 ? 21.977 17.755 15.711 1.00 117.69 78 GLU B O 1
ATOM 934 N N . LYS B 1 87 ? 22.194 19.977 15.384 1.00 112.44 79 LYS B N 1
ATOM 935 C CA . LYS B 1 87 ? 21.437 20.378 16.562 1.00 103.94 79 LYS B CA 1
ATOM 936 C C . LYS B 1 87 ? 20.379 21.390 16.131 1.00 101.41 79 LYS B C 1
ATOM 937 O O . LYS B 1 87 ? 20.670 22.342 15.416 1.00 103.03 79 LYS B O 1
ATOM 951 N N . ILE B 1 89 ? 17.776 24.163 17.443 1.00 96.99 81 ILE B N 1
ATOM 952 C CA . ILE B 1 89 ? 17.259 25.042 18.485 1.00 91.09 81 ILE B CA 1
ATOM 953 C C . ILE B 1 89 ? 16.168 25.965 17.932 1.00 88.22 81 ILE B C 1
ATOM 954 O O . ILE B 1 89 ? 16.459 27.036 17.406 1.00 90.51 81 ILE B O 1
ATOM 959 N N . LYS B 1 90 ? 14.912 25.545 18.048 1.00 86.42 82 LYS B N 1
ATOM 960 C CA . LYS B 1 90 ? 13.783 26.383 17.651 1.00 84.13 82 LYS B CA 1
ATOM 961 C C . LYS B 1 90 ? 13.313 27.311 18.784 1.00 83.68 82 LYS B C 1
ATOM 962 O O . LYS B 1 90 ? 13.287 26.947 19.952 1.00 81.67 82 LYS B O 1
ATOM 968 N N . THR B 1 91 ? 12.922 28.517 18.413 1.00 83.68 83 THR B N 1
ATOM 969 C CA . THR B 1 91 ? 12.458 29.492 19.372 1.00 78.97 83 THR B CA 1
ATOM 970 C C . THR B 1 91 ? 11.088 29.999 18.978 1.00 80.24 83 THR B C 1
ATOM 971 O O . THR B 1 91 ? 10.794 30.186 17.801 1.00 79.30 83 THR B O 1
ATOM 975 N N . PHE B 1 92 ? 10.241 30.216 19.969 1.00 80.66 84 PHE B N 1
ATOM 976 C CA . PHE B 1 92 ? 8.908 30.707 19.697 1.00 82.38 84 PHE B CA 1
ATOM 977 C C . PHE B 1 92 ? 8.571 31.807 20.678 1.00 79.64 84 PHE B C 1
ATOM 978 O O . PHE B 1 92 ? 8.930 31.736 21.844 1.00 76.90 84 PHE B O 1
ATOM 986 N N . VAL B 1 93 ? 7.886 32.829 20.185 1.00 78.10 85 VAL B N 1
ATOM 987 C CA . VAL B 1 93 ? 7.399 33.898 21.027 1.00 79.40 85 VAL B CA 1
ATOM 988 C C . VAL B 1 93 ? 5.976 34.234 20.586 1.00 82.12 85 VAL B C 1
ATOM 989 O O . VAL B 1 93 ? 5.759 34.913 19.577 1.00 78.15 85 VAL B O 1
ATOM 993 N N . ILE B 1 94 ? 5.013 33.736 21.361 1.00 85.53 86 ILE B N 1
ATOM 994 C CA . ILE B 1 94 ? 3.599 33.911 21.061 1.00 85.12 86 ILE B CA 1
ATOM 995 C C . ILE B 1 94 ? 2.966 34.991 21.925 1.00 85.93 86 ILE B C 1
ATOM 996 O O . ILE B 1 94 ? 2.832 34.839 23.136 1.00 85.46 86 ILE B O 1
ATOM 1001 N N . THR B 1 95 ? 2.580 36.079 21.271 1.00 89.36 87 THR B N 1
ATOM 1002 C CA . THR B 1 95 ? 1.841 37.153 21.899 1.00 88.19 87 THR B CA 1
ATOM 1003 C C . THR B 1 95 ? 0.366 36.963 21.583 1.00 88.98 87 THR B C 1
ATOM 1004 O O . THR B 1 95 ? -0.022 36.906 20.426 1.00 90.11 87 THR B O 1
ATOM 1008 N N . THR B 1 96 ? -0.447 36.844 22.623 1.00 94.60 88 THR B N 1
ATOM 1009 C CA . THR B 1 96 ? -1.889 36.724 22.472 1.00 95.68 88 THR B CA 1
ATOM 1010 C C . THR B 1 96 ? -2.532 37.898 23.200 1.00 99.34 88 THR B C 1
ATOM 1011 O O . THR B 1 96 ? -1.930 38.478 24.098 1.00 97.37 88 THR B O 1
ATOM 1015 N N . ASP B 1 97 ? -3.754 38.253 22.825 1.00 105.17 89 ASP B N 1
ATOM 1016 C CA . ASP B 1 97 ? -4.405 39.398 23.452 1.00 108.51 89 ASP B CA 1
ATOM 1017 C C . ASP B 1 97 ? -5.879 39.152 23.778 1.00 116.19 89 ASP B C 1
ATOM 1018 O O . ASP B 1 97 ? -6.425 38.093 23.466 1.00 114.90 89 ASP B O 1
ATOM 1023 N N . SER B 1 98 ? -6.508 40.149 24.402 1.00 122.35 90 SER B N 1
ATOM 1024 C CA . SER B 1 98 ? -7.900 40.066 24.860 1.00 122.64 90 SER B CA 1
ATOM 1025 C C . SER B 1 98 ? -8.913 39.938 23.717 1.00 123.45 90 SER B C 1
ATOM 1026 O O . SER B 1 98 ? -10.127 39.962 23.941 1.00 123.46 90 SER B O 1
ATOM 1029 N N . ASP B 1 99 ? -8.400 39.802 22.496 1.00 122.65 91 ASP B N 1
ATOM 1030 C CA . ASP B 1 99 ? -9.231 39.587 21.313 1.00 123.51 91 ASP B CA 1
ATOM 1031 C C . ASP B 1 99 ? -8.875 38.269 20.613 1.00 121.94 91 ASP B C 1
ATOM 1032 O O . ASP B 1 99 ? -9.039 38.143 19.401 1.00 122.41 91 ASP B O 1
ATOM 1037 N N . GLY B 1 100 ? -8.378 37.297 21.375 1.00 122.24 92 GLY B N 1
ATOM 1038 C CA . GLY B 1 100 ? -8.002 36.002 20.826 1.00 120.57 92 GLY B CA 1
ATOM 1039 C C . GLY B 1 100 ? -6.872 36.045 19.807 1.00 119.44 92 GLY B C 1
ATOM 1040 O O . GLY B 1 100 ? -6.370 34.998 19.393 1.00 120.96 92 GLY 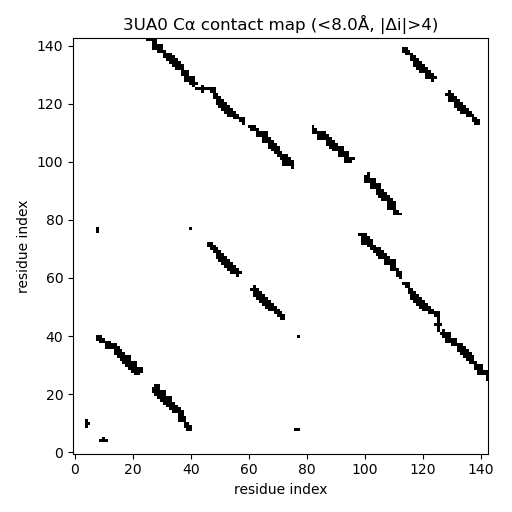B O 1
ATOM 1041 N N . ASN B 1 101 ? -6.471 37.254 19.414 1.00 117.70 93 ASN B N 1
ATOM 1042 C CA . ASN B 1 101 ? -5.460 37.471 18.375 1.00 113.86 93 ASN B CA 1
ATOM 1043 C C . ASN B 1 101 ? -4.043 37.041 18.754 1.00 106.34 93 ASN B C 1
ATOM 1044 O O . ASN B 1 101 ? -3.427 37.633 19.639 1.00 105.06 93 ASN B O 1
ATOM 1049 N N . GLU B 1 102 ? -3.522 36.030 18.062 1.00 105.47 94 GLU B N 1
ATOM 1050 C CA . GLU B 1 102 ? -2.172 35.537 18.322 1.00 99.59 94 GLU B CA 1
ATOM 1051 C C . GLU B 1 102 ? -1.174 35.950 17.255 1.00 97.60 94 GLU B C 1
ATOM 1052 O O . GLU B 1 102 ? -1.450 35.836 16.061 1.00 96.56 94 GLU B O 1
ATOM 1058 N N . SER B 1 103 ? -0.010 36.425 17.687 1.00 92.02 95 SER B N 1
ATOM 1059 C CA . SER B 1 103 ? 1.091 36.613 16.761 1.00 88.88 95 SER B CA 1
ATOM 1060 C C . SER B 1 103 ? 2.320 35.860 17.255 1.00 85.92 95 SER B C 1
ATOM 1061 O O . SER B 1 103 ? 2.805 36.079 18.366 1.00 85.80 95 SER B O 1
ATOM 1064 N N . ILE B 1 104 ? 2.784 34.947 16.410 1.00 84.17 96 ILE B N 1
ATOM 1065 C CA . ILE B 1 104 ? 3.936 34.106 16.672 1.00 81.69 96 ILE B CA 1
ATOM 1066 C C . ILE B 1 104 ? 5.155 34.643 15.926 1.00 81.55 96 ILE B C 1
ATOM 1067 O O . ILE B 1 104 ? 5.042 35.327 14.916 1.00 81.25 96 ILE B O 1
ATOM 1072 N N . VAL B 1 105 ? 6.326 34.325 16.454 1.00 82.17 97 VAL B N 1
ATOM 1073 C CA . VAL B 1 105 ? 7.585 34.604 15.799 1.00 77.10 97 VAL B CA 1
ATOM 1074 C C . VAL B 1 105 ? 8.479 33.410 16.097 1.00 79.30 97 VAL B C 1
ATOM 1075 O O . VAL B 1 105 ? 8.866 33.173 17.245 1.00 78.39 97 VAL B O 1
ATOM 1079 N N . GLU B 1 106 ? 8.768 32.637 15.059 1.00 79.46 98 GLU B N 1
ATOM 1080 C CA . GLU B 1 106 ? 9.632 31.485 15.198 1.00 78.03 98 GLU B CA 1
ATOM 1081 C C . GLU B 1 106 ? 11.030 31.837 14.727 1.00 76.17 98 GLU B C 1
ATOM 1082 O O . GLU B 1 106 ? 11.213 32.727 13.914 1.00 75.65 98 GLU B O 1
ATOM 1088 N N . GLU B 1 107 ? 12.019 31.164 15.292 1.00 78.42 99 GLU B N 1
ATOM 1089 C CA . GLU B 1 107 ? 13.373 31.247 14.795 1.00 78.81 99 GLU B CA 1
ATOM 1090 C C . GLU B 1 107 ? 14.034 29.892 14.955 1.00 82.95 99 GLU B C 1
ATOM 1091 O O . GLU B 1 107 ? 14.238 29.407 16.066 1.00 79.98 99 GLU B O 1
ATOM 1097 N N . ASP B 1 108 ? 14.336 29.280 13.816 1.00 85.48 100 ASP B N 1
ATOM 1098 C CA . ASP B 1 108 ? 14.997 28.000 13.777 1.00 83.19 100 ASP B CA 1
ATOM 1099 C C . ASP B 1 108 ? 16.477 28.240 13.561 1.00 88.03 100 ASP B C 1
ATOM 1100 O O . ASP B 1 108 ? 16.875 28.887 12.591 1.00 86.39 100 ASP B O 1
ATOM 1105 N N . VAL B 1 109 ? 17.284 27.740 14.490 1.00 89.80 101 VAL B N 1
ATOM 1106 C CA . VAL B 1 109 ? 18.726 27.770 14.336 1.00 90.95 101 VAL B CA 1
ATOM 1107 C C . VAL B 1 109 ? 19.265 26.356 14.245 1.00 97.65 101 VAL B C 1
ATOM 1108 O O . VAL B 1 109 ? 19.560 25.721 15.259 1.00 98.82 101 VAL B O 1
ATOM 1112 N N . LEU B 1 110 ? 19.375 25.873 13.011 1.00 98.23 102 LEU B N 1
ATOM 1113 C CA . LEU B 1 110 ? 19.890 24.545 12.736 1.00 99.48 102 LEU B CA 1
ATOM 1114 C C . LEU B 1 110 ? 21.401 24.584 12.710 1.00 99.54 102 LEU B C 1
ATOM 1115 O O . LEU B 1 110 ? 21.994 25.590 12.335 1.00 101.32 102 LEU B O 1
ATOM 1128 N N . LYS B 1 112 ? 24.611 22.077 11.600 1.00 110.52 104 LYS B N 1
ATOM 1129 C CA . LYS B 1 112 ? 25.393 20.922 11.203 1.00 111.58 104 LYS B CA 1
ATOM 1130 C C . LYS B 1 112 ? 26.866 21.242 11.349 1.00 106.14 104 LYS B C 1
ATOM 1131 O O . LYS B 1 112 ? 27.264 22.404 11.379 1.00 103.23 104 LYS B O 1
ATOM 1137 N N . THR B 1 113 ? 27.667 20.198 11.474 1.00 108.81 105 THR B N 1
ATOM 1138 C CA . THR B 1 113 ? 29.108 20.344 11.422 1.00 109.43 105 THR B CA 1
ATOM 1139 C C . THR B 1 113 ? 29.632 19.867 10.065 1.00 112.45 105 THR B C 1
ATOM 1140 O O . THR B 1 113 ? 29.439 18.709 9.679 1.00 112.99 105 THR B O 1
ATOM 1144 N N . LEU B 1 114 ? 30.269 20.782 9.337 1.00 111.19 106 LEU B N 1
ATOM 1145 C CA . LEU B 1 114 ? 30.914 20.475 8.068 1.00 106.88 106 LEU B CA 1
ATOM 1146 C C . LEU B 1 114 ? 32.416 20.383 8.320 1.00 109.62 106 LEU B C 1
ATOM 1147 O O . LEU B 1 114 ? 32.972 21.193 9.067 1.00 110.75 106 LEU B O 1
ATOM 1152 N N . SER B 1 115 ? 33.067 19.389 7.726 1.00 106.71 107 SER B N 1
ATOM 1153 C CA . SER B 1 115 ? 34.527 19.284 7.775 1.00 109.84 107 SER B CA 1
ATOM 1154 C C . SER B 1 115 ? 35.171 19.454 9.167 1.00 111.97 107 SER B C 1
ATOM 1155 O O . SER B 1 115 ? 34.491 19.721 10.168 1.00 107.65 107 SER B O 1
ATOM 1158 N N . ASP B 1 116 ? 36.497 19.301 9.195 1.00 116.56 108 ASP B N 1
ATOM 1159 C CA . ASP B 1 116 ? 37.319 19.375 10.415 1.00 116.44 108 ASP B CA 1
ATOM 1160 C C . ASP B 1 116 ? 36.625 18.939 11.701 1.00 111.95 108 ASP B C 1
ATOM 1161 O O . ASP B 1 116 ? 37.185 18.159 12.468 1.00 109.60 108 ASP B O 1
#

Sequence (143 aa):
FDEDYFGSDVTVQSSNTTDEIIRDASGAVIEEQITTKKQRKNILGKNEKIKTFVITTDSDGNESIVEEDVLKTLSDINDFDEVTVQSSNTTDEIIRDASGAVIEEQITTKKQRNEKIKTFVITTDSDGNESIVEEDVLKTLSD

Foldseek 3Di:
DVDDCVVPQWDWPDKDWDWDWDLDPVRDIDIDIDMDTDDHNPPDDDFKDDKDWDWDADPVGDIDIDIDDDMGDDDD/DVCVVDAAWPDWDKDWDWDDDPHGIDIDIDIDTDHDDCKDDKDWDWDADPVRDIDIDIDDDMHDDDD

Secondary structure (DSSP, 8-state):
-----SSSSS------EEEEEEE-TT--EEEEEEEEE--------TT---EEEEE---SSS----EEEEE--EEE-/-GGGG-------EEEEEEEE-SSSEEEEEEEEEE-------EEEEEEE-TTS-EE--EEEE--EE--